Protein AF-A0A7C5QC22-F1 (afdb_monomer)

Solvent-accessible surface area (backbone atoms only — not comparable to full-atom values): 7765 Å² total; per-residue (Å²): 142,78,84,78,89,78,89,78,87,78,92,73,67,95,68,88,80,80,82,93,69,92,70,102,71,79,76,76,69,82,75,69,95,73,79,70,93,63,79,52,69,69,45,49,76,71,70,34,54,69,67,58,41,48,46,23,47,76,54,73,39,55,72,68,59,42,50,48,27,42,76,46,73,38,53,43,71,57,42,39,56,30,44,76,70,74,44,52,45,68,58,52,34,43,29,39,74,44,70,42,78,44,52,70,59,47,52,55,37,49,76,71,73,50,53,45,79,82,51,60,131

Sequence (121 aa):
MRPMASSLCRFTCLAFLLAAVLAATSLPGPLPAAAEGNVSQAWREAGFDEYDASHWLVAGFDLDTAKAWRAAGFNASAAHLWKKRRFIPQEAKAWVAAGVKSSKKAARLRKKGVTPDRMQP

Secondary structure (DSSP, 8-state):
--------------------------PPS---TT-SS---HHHHHTT--HHHHHHHHHTT--HHHHHHHHHTT--HHHHHHHHTTT--HHHHHHHHHTT---HHHHHHHHHTT--GGGG--

Mean predicted aligned error: 14.18 Å

Foldseek 3Di:
DDDDDDDDDDPDDDDDDDDPDDDPPDPPPDDPPPLPDDLDVVLVVLVHDPVQSNLQVVLPDDSVQCSLLVVLVDGSVLSSQLVVLVDGSVQQSLCVVLVNSHSVVVSVCVVVVHGSVVSDD

Radius of gyration: 27.7 Å; Cα contacts (8 Å, |Δi|>4): 74; chains: 1; bounding box: 80×54×55 Å

Structure (mmCIF, N/CA/C/O backbone):
data_AF-A0A7C5QC22-F1
#
_entry.id   AF-A0A7C5QC22-F1
#
loop_
_atom_site.group_PDB
_atom_site.id
_atom_site.type_symbol
_atom_site.label_atom_id
_atom_site.label_alt_id
_atom_site.label_comp_id
_atom_site.label_asym_id
_atom_site.label_entity_id
_atom_site.label_seq_id
_atom_site.pdbx_PDB_ins_code
_atom_site.Cartn_x
_atom_site.Cartn_y
_atom_site.Cartn_z
_atom_site.occupancy
_atom_site.B_iso_or_equiv
_atom_site.auth_seq_id
_atom_site.auth_comp_id
_atom_site.auth_asym_id
_atom_site.auth_atom_id
_atom_site.pdbx_PDB_model_num
ATOM 1 N N . MET A 1 1 ? 62.958 -36.344 -45.859 1.00 38.88 1 MET A N 1
ATOM 2 C CA . MET A 1 1 ? 62.623 -34.907 -45.960 1.00 38.88 1 MET A CA 1
ATOM 3 C C . MET A 1 1 ? 61.699 -34.536 -44.805 1.00 38.88 1 MET A C 1
ATOM 5 O O . MET A 1 1 ? 60.551 -34.954 -44.796 1.00 38.88 1 MET A O 1
ATOM 9 N N . ARG A 1 2 ? 62.236 -33.858 -43.786 1.00 39.59 2 ARG A N 1
ATOM 10 C CA . ARG A 1 2 ? 61.534 -33.303 -42.615 1.00 39.59 2 ARG A CA 1
ATOM 11 C C . ARG A 1 2 ? 62.275 -32.002 -42.246 1.00 39.59 2 ARG A C 1
ATOM 13 O O . ARG A 1 2 ? 63.487 -32.100 -42.066 1.00 39.59 2 ARG A O 1
ATOM 20 N N . PRO A 1 3 ? 61.642 -30.821 -42.180 1.00 45.19 3 PRO A N 1
ATOM 21 C CA . PRO A 1 3 ? 62.289 -29.614 -41.638 1.00 45.19 3 PRO A CA 1
ATOM 22 C C . PRO A 1 3 ? 62.296 -29.697 -40.089 1.00 45.19 3 PRO A C 1
ATOM 24 O O . PRO A 1 3 ? 61.317 -30.175 -39.521 1.00 45.19 3 PRO A O 1
ATOM 27 N N . MET A 1 4 ? 63.418 -29.525 -39.361 1.00 34.72 4 MET A N 1
ATOM 28 C CA . MET A 1 4 ? 64.119 -28.270 -38.973 1.00 34.72 4 MET A CA 1
ATOM 29 C C . MET A 1 4 ? 63.133 -27.270 -38.323 1.00 34.72 4 MET A C 1
ATOM 31 O O . MET A 1 4 ? 62.250 -26.779 -39.013 1.00 34.72 4 MET A O 1
ATOM 35 N N . ALA A 1 5 ? 63.070 -27.168 -36.982 1.00 42.44 5 ALA A N 1
ATOM 36 C CA . ALA A 1 5 ? 63.819 -26.218 -36.120 1.00 42.44 5 ALA A CA 1
ATOM 37 C C . ALA A 1 5 ? 63.432 -24.743 -36.388 1.00 42.44 5 ALA A C 1
ATOM 39 O O . ALA A 1 5 ? 63.365 -24.355 -37.542 1.00 42.44 5 ALA A O 1
ATOM 40 N N . SER A 1 6 ? 63.217 -23.796 -35.471 1.00 39.12 6 SER A N 1
ATOM 41 C CA . SER A 1 6 ? 63.125 -23.651 -34.011 1.00 39.12 6 SER A CA 1
ATOM 42 C C . SER A 1 6 ? 62.783 -22.165 -33.775 1.00 39.12 6 SER A C 1
ATOM 44 O O . SER A 1 6 ? 63.224 -21.333 -34.557 1.00 39.12 6 SER A O 1
ATOM 46 N N . SER A 1 7 ? 62.139 -21.834 -32.650 1.00 42.09 7 SER A N 1
ATOM 47 C CA . SER A 1 7 ? 62.247 -20.545 -31.934 1.00 42.09 7 SER A CA 1
ATOM 48 C C . SER A 1 7 ? 61.788 -19.253 -32.632 1.00 42.09 7 SER A C 1
ATOM 50 O O . SER A 1 7 ? 62.399 -18.799 -33.587 1.00 42.09 7 SER A O 1
ATOM 52 N N . LEU A 1 8 ? 60.803 -18.568 -32.043 1.00 45.09 8 LEU A N 1
ATOM 53 C CA . LEU A 1 8 ? 60.968 -17.182 -31.577 1.00 45.09 8 LEU A CA 1
ATOM 54 C C . LEU A 1 8 ? 59.685 -16.707 -30.889 1.00 45.09 8 LEU A C 1
A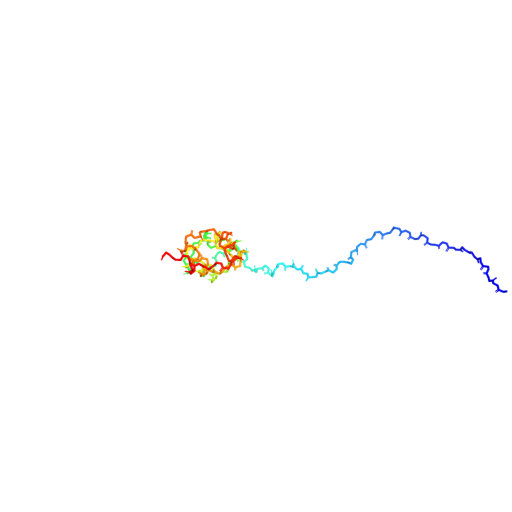TOM 56 O O . LEU A 1 8 ? 58.626 -16.605 -31.497 1.00 45.09 8 LEU A O 1
ATOM 60 N N . CYS A 1 9 ? 59.840 -16.413 -29.598 1.00 42.03 9 CYS A N 1
ATOM 61 C CA . CYS A 1 9 ? 59.239 -15.295 -28.882 1.00 42.03 9 CYS A CA 1
ATOM 62 C C . CYS A 1 9 ? 57.849 -14.826 -29.325 1.00 42.03 9 CYS A C 1
ATOM 64 O O . CYS A 1 9 ? 57.730 -14.118 -30.321 1.00 42.03 9 CYS A O 1
ATOM 66 N N . ARG A 1 10 ? 56.855 -15.040 -28.456 1.00 49.09 10 ARG A N 1
ATOM 67 C CA . ARG A 1 10 ? 55.977 -13.979 -27.922 1.00 49.09 10 ARG A CA 1
ATOM 68 C C . ARG A 1 10 ? 55.132 -14.559 -26.784 1.00 49.09 10 ARG A C 1
ATOM 70 O O . ARG A 1 10 ? 53.934 -14.775 -26.907 1.00 49.09 10 ARG A O 1
ATOM 77 N N . PHE A 1 11 ? 55.785 -14.785 -25.643 1.00 52.03 11 PHE A N 1
ATOM 78 C CA . PHE A 1 11 ? 55.127 -14.621 -24.346 1.00 52.03 11 PHE A CA 1
ATOM 79 C C . PHE A 1 11 ? 54.783 -13.129 -24.222 1.00 52.03 11 PHE A C 1
ATOM 81 O O . PHE A 1 11 ? 55.538 -12.343 -23.658 1.00 52.03 11 PHE A O 1
ATOM 88 N N . THR A 1 12 ? 53.694 -12.701 -24.855 1.00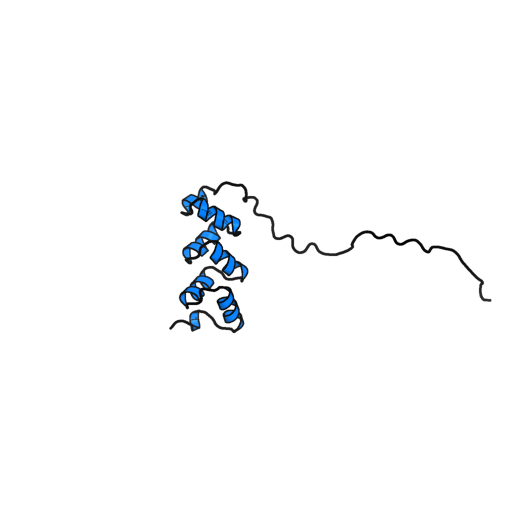 51.38 12 THR A N 1
ATOM 89 C CA . THR A 1 12 ? 53.155 -11.358 -24.655 1.00 51.38 12 THR A CA 1
ATOM 90 C C . THR A 1 12 ? 52.217 -11.410 -23.469 1.00 51.38 12 THR A C 1
ATOM 92 O O . THR A 1 12 ? 51.103 -11.912 -23.565 1.00 51.38 12 THR A O 1
ATOM 95 N N . CYS A 1 13 ? 52.766 -10.928 -22.355 1.00 38.78 13 CYS A N 1
ATOM 96 C CA . CYS A 1 13 ? 52.119 -10.130 -21.329 1.00 38.78 13 CYS A CA 1
ATOM 97 C C . CYS A 1 13 ? 50.648 -10.424 -21.031 1.00 38.78 13 CYS A C 1
ATOM 99 O O . CYS A 1 13 ? 49.750 -10.060 -21.787 1.00 38.78 13 CYS A O 1
ATOM 101 N N . LEU A 1 14 ? 50.430 -10.885 -19.797 1.00 49.41 14 LEU A N 1
ATOM 102 C CA . LEU A 1 14 ? 49.430 -10.298 -18.911 1.00 49.41 14 LEU A CA 1
ATOM 103 C C . LEU A 1 14 ? 49.161 -8.825 -19.264 1.00 49.41 14 LEU A C 1
ATOM 105 O O . LEU A 1 14 ? 49.941 -7.936 -18.933 1.00 49.41 14 LEU A O 1
ATOM 109 N N . ALA A 1 15 ? 48.022 -8.583 -19.891 1.00 52.06 15 ALA A N 1
ATOM 110 C CA . ALA A 1 15 ? 47.316 -7.325 -19.803 1.00 52.06 15 ALA A CA 1
ATOM 111 C C . ALA A 1 15 ? 45.854 -7.690 -19.568 1.00 52.06 15 ALA A C 1
ATOM 113 O O . ALA A 1 15 ? 45.086 -7.976 -20.483 1.00 52.06 15 ALA A O 1
ATOM 114 N N . PHE A 1 16 ? 45.504 -7.729 -18.281 1.00 53.25 16 PHE A N 1
ATOM 115 C CA . PHE A 1 16 ? 44.214 -7.245 -17.820 1.00 53.25 16 PHE A CA 1
ATOM 116 C C . PHE A 1 16 ? 43.762 -6.093 -18.723 1.00 53.25 16 PHE A C 1
ATOM 118 O O . PHE A 1 16 ? 44.534 -5.157 -18.918 1.00 53.25 16 PHE A O 1
ATOM 125 N N . LEU A 1 17 ? 42.533 -6.148 -19.228 1.00 51.47 17 LEU A N 1
ATOM 126 C CA . LEU A 1 17 ? 41.531 -5.110 -18.999 1.00 51.47 17 LEU A CA 1
ATOM 127 C C . LEU A 1 17 ? 40.257 -5.422 -19.800 1.00 51.47 17 LEU A C 1
ATOM 129 O O . LEU A 1 17 ? 40.241 -5.445 -21.024 1.00 51.47 17 LEU A O 1
ATOM 133 N N . LEU A 1 18 ? 39.186 -5.570 -19.019 1.00 50.62 18 LEU A N 1
ATOM 134 C CA . LEU A 1 18 ? 37.813 -5.164 -19.324 1.00 50.62 18 LEU A CA 1
ATOM 135 C C . LEU A 1 18 ? 36.968 -6.039 -20.266 1.00 50.62 18 LEU A C 1
ATOM 137 O O . LEU A 1 18 ? 36.722 -5.739 -21.426 1.00 50.62 18 LEU A O 1
ATOM 141 N N . ALA A 1 19 ? 36.387 -7.060 -19.630 1.00 46.50 19 ALA A N 1
ATOM 142 C CA . ALA A 1 19 ? 34.935 -7.214 -19.495 1.00 46.50 19 ALA A CA 1
ATOM 143 C C . ALA A 1 19 ? 34.096 -7.185 -20.784 1.00 46.50 19 ALA A C 1
ATOM 145 O O . ALA A 1 19 ? 33.322 -6.265 -21.034 1.00 46.50 19 ALA A O 1
ATOM 146 N N . ALA A 1 20 ? 34.114 -8.302 -21.504 1.00 52.44 20 ALA A N 1
ATOM 147 C CA . ALA A 1 20 ? 32.937 -8.745 -22.238 1.00 52.44 20 ALA A CA 1
ATOM 148 C C . ALA A 1 20 ? 31.989 -9.468 -21.262 1.00 52.44 20 ALA A C 1
ATOM 150 O O . ALA A 1 20 ? 32.074 -10.682 -21.090 1.00 52.44 20 ALA A O 1
ATOM 151 N N . VAL A 1 21 ? 31.097 -8.726 -20.597 1.00 56.91 21 VAL A N 1
ATOM 152 C CA . VAL A 1 21 ? 29.910 -9.319 -19.963 1.00 56.91 21 VAL A CA 1
ATOM 153 C C . VAL A 1 21 ? 28.673 -8.634 -20.517 1.00 56.91 21 VAL A C 1
ATOM 155 O O . VAL A 1 21 ? 28.341 -7.495 -20.203 1.00 56.91 21 VAL A O 1
ATOM 158 N N . LEU A 1 22 ? 28.020 -9.390 -21.388 1.00 53.34 22 LEU A N 1
ATOM 159 C CA . LEU A 1 22 ? 26.612 -9.316 -21.731 1.00 53.34 22 LEU A CA 1
ATOM 160 C C . LEU A 1 22 ? 25.755 -8.910 -20.522 1.00 53.34 22 LEU A C 1
ATOM 162 O O . LEU A 1 22 ? 25.752 -9.614 -19.518 1.00 53.34 22 LEU A O 1
ATOM 166 N N . ALA A 1 23 ? 24.988 -7.829 -20.653 1.00 43.31 23 ALA A N 1
ATOM 167 C CA . ALA A 1 23 ? 23.533 -7.827 -20.480 1.00 43.31 23 ALA A CA 1
ATOM 168 C C . ALA A 1 23 ? 23.035 -6.434 -20.084 1.00 43.31 23 ALA A C 1
ATOM 170 O O . ALA A 1 23 ? 23.129 -5.999 -18.938 1.00 43.31 23 ALA A O 1
ATOM 171 N N . ALA A 1 24 ? 22.380 -5.780 -21.037 1.00 51.75 24 ALA A N 1
ATOM 172 C CA . ALA A 1 24 ? 21.378 -4.762 -20.773 1.00 51.75 24 ALA A CA 1
ATOM 173 C C . ALA A 1 24 ? 20.133 -5.397 -20.113 1.00 51.75 24 ALA A C 1
ATOM 175 O O . ALA A 1 24 ? 19.047 -5.410 -20.686 1.00 51.75 24 ALA A O 1
ATOM 176 N N . THR A 1 25 ? 20.274 -5.963 -18.913 1.00 52.16 25 THR A N 1
ATOM 177 C CA . THR A 1 25 ? 19.142 -6.471 -18.132 1.00 52.16 25 THR A CA 1
ATOM 178 C C . THR A 1 25 ? 19.205 -5.924 -16.720 1.00 52.16 25 THR A C 1
ATOM 180 O O . THR A 1 25 ? 20.135 -6.220 -15.976 1.00 52.16 25 THR A O 1
ATOM 183 N N . SER A 1 26 ? 18.156 -5.189 -16.352 1.00 56.91 26 SER A N 1
ATOM 184 C CA . SER A 1 26 ? 17.895 -4.622 -15.028 1.00 56.91 26 SER A CA 1
ATOM 185 C C . SER A 1 26 ? 18.423 -3.206 -14.776 1.00 56.91 26 SER A C 1
ATOM 187 O O . SER A 1 26 ? 18.873 -2.905 -13.671 1.00 56.91 26 SER A O 1
ATOM 189 N N . LEU A 1 27 ? 18.225 -2.287 -15.730 1.00 50.09 27 LEU A N 1
ATOM 190 C CA . LEU A 1 27 ? 17.785 -0.960 -15.294 1.00 50.09 27 LEU A CA 1
ATOM 191 C C . LEU A 1 27 ? 16.362 -1.147 -14.734 1.00 50.09 27 LEU A C 1
ATOM 193 O O . LEU A 1 27 ? 15.485 -1.585 -15.488 1.00 50.09 27 LEU A O 1
ATOM 197 N N . PRO A 1 28 ? 16.095 -0.890 -13.438 1.00 57.19 28 PRO A N 1
ATOM 198 C CA . PRO A 1 28 ? 14.720 -0.653 -13.022 1.00 57.19 28 PRO A CA 1
ATOM 199 C C . PRO A 1 28 ? 14.188 0.483 -13.905 1.00 57.19 28 PRO A C 1
ATOM 201 O O . PRO A 1 28 ? 14.942 1.399 -14.230 1.00 57.19 28 PRO A O 1
ATOM 204 N N . GLY A 1 29 ? 12.948 0.340 -14.385 1.00 55.31 29 GLY A N 1
ATOM 205 C CA . GLY A 1 29 ? 12.355 1.189 -15.423 1.00 55.31 29 GLY A CA 1
ATOM 206 C C . GLY A 1 29 ? 12.533 2.692 -15.179 1.00 55.31 29 GLY A C 1
ATOM 207 O O . GLY A 1 29 ? 12.837 3.075 -14.048 1.00 55.31 29 GLY A O 1
ATOM 208 N N . PRO A 1 30 ? 12.355 3.527 -16.225 1.00 56.81 30 PRO A N 1
ATOM 209 C CA . PRO A 1 30 ? 12.612 4.964 -16.165 1.00 56.81 30 PRO A CA 1
ATOM 210 C C . PRO A 1 30 ? 12.083 5.514 -14.848 1.00 56.81 30 PRO A C 1
ATOM 212 O O . PRO A 1 30 ? 10.895 5.365 -14.551 1.00 56.81 30 PRO A O 1
ATOM 215 N N . LEU A 1 31 ? 12.993 6.053 -14.028 1.00 53.72 31 LEU A N 1
ATOM 216 C CA . LEU A 1 31 ? 12.620 6.760 -12.812 1.00 53.72 31 LEU A CA 1
ATOM 217 C C . LEU A 1 31 ? 11.520 7.737 -13.233 1.00 53.72 31 LEU A C 1
ATOM 219 O O . LEU A 1 31 ? 11.755 8.493 -14.182 1.00 53.72 31 LEU A O 1
ATOM 223 N N . PRO A 1 32 ? 10.310 7.674 -12.644 1.00 56.25 32 PRO A N 1
ATOM 224 C CA . PRO A 1 32 ? 9.268 8.608 -13.016 1.00 56.25 32 PRO A CA 1
ATOM 225 C C . PRO A 1 32 ? 9.863 9.997 -12.824 1.00 56.25 32 PRO A C 1
ATOM 227 O O . PRO A 1 32 ? 10.319 10.330 -11.731 1.00 56.25 32 PRO A O 1
ATOM 230 N N . ALA A 1 33 ? 9.907 10.773 -13.903 1.00 49.69 33 ALA A N 1
ATOM 231 C CA . ALA A 1 33 ? 10.461 12.123 -13.967 1.00 49.69 33 ALA A CA 1
ATOM 232 C C . ALA A 1 33 ? 9.628 13.143 -13.151 1.00 49.69 33 ALA A C 1
ATOM 234 O O . ALA A 1 33 ? 9.480 14.292 -13.538 1.00 49.69 33 ALA A O 1
ATOM 235 N N . ALA A 1 34 ? 9.043 12.706 -12.035 1.00 49.03 34 ALA A N 1
ATOM 236 C CA . ALA A 1 34 ? 8.117 13.424 -11.172 1.00 49.03 34 ALA A CA 1
ATOM 237 C C . ALA A 1 34 ? 8.449 13.218 -9.680 1.00 49.03 34 ALA A C 1
ATOM 239 O O . ALA A 1 34 ? 7.577 13.334 -8.825 1.00 49.03 34 ALA A O 1
ATOM 240 N N . ALA A 1 35 ? 9.701 12.886 -9.349 1.00 49.53 35 ALA A N 1
ATOM 241 C CA . ALA A 1 35 ? 10.184 12.853 -7.965 1.00 49.53 35 ALA A CA 1
ATOM 242 C C . ALA A 1 35 ? 10.681 14.230 -7.474 1.00 49.53 35 ALA A C 1
ATOM 244 O O . ALA A 1 35 ? 11.380 14.313 -6.466 1.00 49.53 35 ALA A O 1
ATOM 245 N N . GLU A 1 36 ? 10.335 15.314 -8.170 1.00 44.53 36 GLU A N 1
ATOM 246 C CA . GLU A 1 36 ? 10.673 16.672 -7.751 1.00 44.53 36 GLU A CA 1
ATOM 247 C C . GLU A 1 36 ? 9.544 17.261 -6.895 1.00 44.53 36 GLU A C 1
ATOM 249 O O . GLU A 1 36 ? 8.589 17.847 -7.391 1.00 44.53 36 GLU A O 1
ATOM 254 N N . GLY A 1 37 ? 9.655 17.046 -5.582 1.00 58.59 37 GLY A N 1
ATOM 255 C CA . GLY A 1 37 ? 9.477 18.070 -4.540 1.00 58.59 37 GLY A CA 1
ATOM 256 C C . GLY A 1 37 ? 8.157 18.837 -4.373 1.00 58.59 37 GLY A C 1
ATOM 257 O O . GLY A 1 37 ? 8.084 19.645 -3.454 1.00 58.59 37 GLY A O 1
ATOM 258 N N . ASN A 1 38 ? 7.117 18.615 -5.174 1.00 57.28 38 ASN A N 1
ATOM 259 C CA . ASN A 1 38 ? 5.797 19.213 -4.971 1.00 57.28 38 ASN A CA 1
ATOM 260 C C . ASN A 1 38 ? 4.732 18.122 -5.078 1.00 57.28 38 ASN A C 1
ATOM 262 O O . ASN A 1 38 ? 4.561 17.497 -6.126 1.00 57.28 38 ASN A O 1
ATOM 266 N N . VAL A 1 39 ? 4.002 17.884 -3.988 1.00 66.62 39 VAL A N 1
ATOM 267 C CA . VAL A 1 39 ? 2.781 17.081 -4.045 1.00 66.62 39 VAL A CA 1
ATOM 268 C C . VAL A 1 39 ? 1.797 17.808 -4.960 1.00 66.62 39 VAL A C 1
ATOM 270 O O . VAL A 1 39 ? 1.195 18.805 -4.564 1.00 66.62 39 VAL A O 1
ATOM 273 N N . SER A 1 40 ? 1.648 17.317 -6.196 1.00 79.00 40 SER A N 1
ATOM 274 C CA . SER A 1 40 ? 0.826 17.985 -7.209 1.00 79.00 40 SER A CA 1
ATOM 275 C C . SER A 1 40 ? -0.602 18.208 -6.703 1.00 79.00 40 SER A C 1
ATOM 277 O O . SER A 1 40 ? -1.139 17.347 -6.000 1.00 79.00 40 SER A O 1
ATOM 279 N N . GLN A 1 41 ? -1.262 19.280 -7.146 1.00 83.94 41 GLN A N 1
ATOM 280 C CA . GLN A 1 41 ? -2.653 19.606 -6.799 1.00 83.94 41 GLN A CA 1
ATOM 281 C C . GLN A 1 41 ? -3.620 18.406 -6.902 1.00 83.94 41 GLN A C 1
ATOM 283 O O . GLN A 1 41 ? -4.481 18.243 -6.040 1.00 83.94 41 GLN A O 1
ATOM 288 N N . ALA A 1 42 ? -3.409 17.502 -7.864 1.00 86.81 42 ALA A N 1
ATOM 289 C CA . ALA A 1 42 ? -4.207 16.287 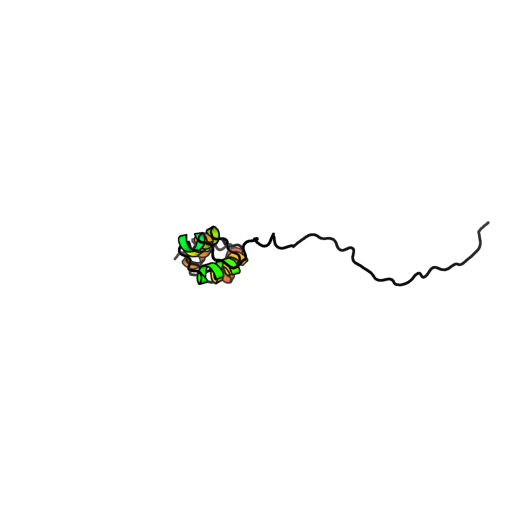-8.038 1.00 86.81 42 ALA A CA 1
ATOM 290 C C . ALA A 1 42 ? -4.221 15.349 -6.807 1.00 86.81 42 ALA A C 1
ATOM 292 O O . ALA A 1 42 ? -5.239 14.723 -6.517 1.00 86.81 42 ALA A O 1
ATOM 293 N N . TRP A 1 43 ? -3.124 15.261 -6.044 1.00 90.19 43 TRP A N 1
ATOM 294 C CA . TRP A 1 43 ? -3.075 14.472 -4.804 1.00 90.19 43 TRP A CA 1
ATOM 295 C C . TRP A 1 43 ? -3.937 15.101 -3.709 1.00 90.19 43 TRP A C 1
ATOM 297 O O . TRP A 1 43 ? -4.669 14.389 -3.018 1.00 90.19 43 TRP A O 1
ATOM 307 N N . ARG A 1 44 ? -3.910 16.435 -3.604 1.00 87.69 44 ARG A N 1
ATOM 308 C CA . ARG A 1 44 ? -4.745 17.187 -2.657 1.00 87.69 44 ARG A CA 1
ATOM 309 C C . ARG A 1 44 ? -6.226 17.051 -2.999 1.00 87.69 44 ARG A C 1
ATOM 311 O O . ARG A 1 44 ? -7.030 16.788 -2.113 1.00 87.69 44 ARG A O 1
ATOM 318 N N . GLU A 1 45 ? -6.577 17.155 -4.279 1.00 88.88 45 GLU A N 1
ATOM 319 C CA . GLU A 1 45 ? -7.947 16.943 -4.774 1.00 88.88 45 GLU A CA 1
ATOM 320 C C . GLU A 1 45 ? -8.434 15.505 -4.551 1.00 88.88 45 GLU A C 1
ATOM 322 O O . GLU A 1 45 ? -9.607 15.274 -4.268 1.00 88.88 45 GLU A O 1
ATOM 327 N N . ALA A 1 46 ? -7.529 14.526 -4.596 1.00 88.56 46 ALA A N 1
ATOM 328 C CA . ALA A 1 46 ? -7.819 13.145 -4.223 1.00 88.56 46 ALA A CA 1
ATOM 329 C C . ALA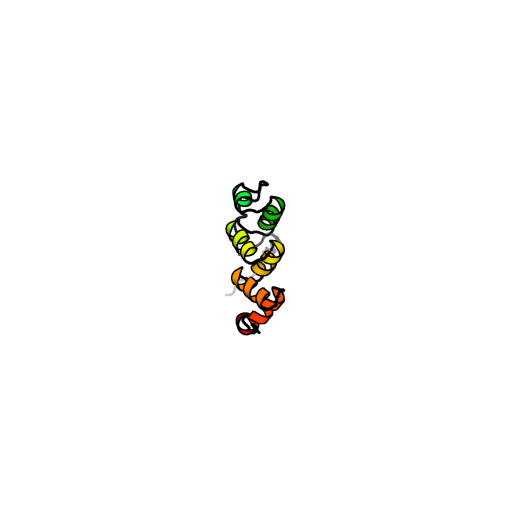 A 1 46 ? -7.881 12.911 -2.698 1.00 88.56 46 ALA A C 1
ATOM 331 O O . ALA A 1 46 ? -8.047 11.770 -2.256 1.00 88.56 46 ALA A O 1
ATOM 332 N N . GLY A 1 47 ? -7.749 13.967 -1.891 1.00 89.62 47 GLY A N 1
ATOM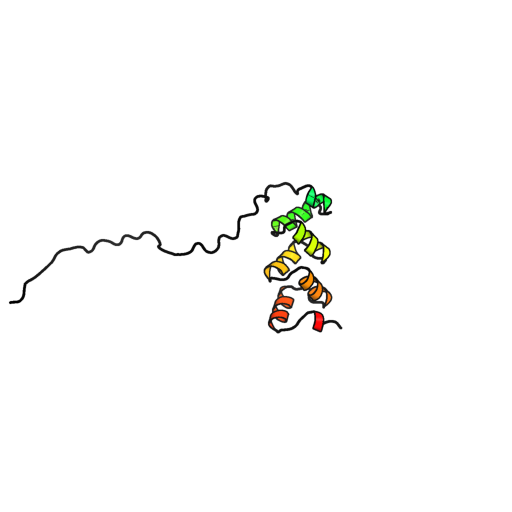 333 C CA . GLY A 1 47 ? -7.865 13.932 -0.436 1.00 89.62 47 GLY A CA 1
ATOM 334 C C . GLY A 1 47 ? -6.636 13.374 0.278 1.00 89.62 47 GLY A C 1
ATOM 335 O O . GLY A 1 47 ? -6.758 12.910 1.416 1.00 89.62 47 GLY A O 1
ATOM 336 N N . PHE A 1 48 ? -5.476 13.324 -0.379 1.00 90.12 48 PHE A N 1
ATOM 337 C CA . PHE A 1 48 ? -4.202 13.050 0.283 1.00 90.12 48 PHE A CA 1
ATOM 338 C C . PHE A 1 48 ? -3.632 14.368 0.796 1.00 90.12 48 PHE A C 1
ATOM 340 O O . PHE A 1 48 ? -3.550 15.350 0.056 1.00 90.12 48 PHE A O 1
ATOM 347 N N . ASP A 1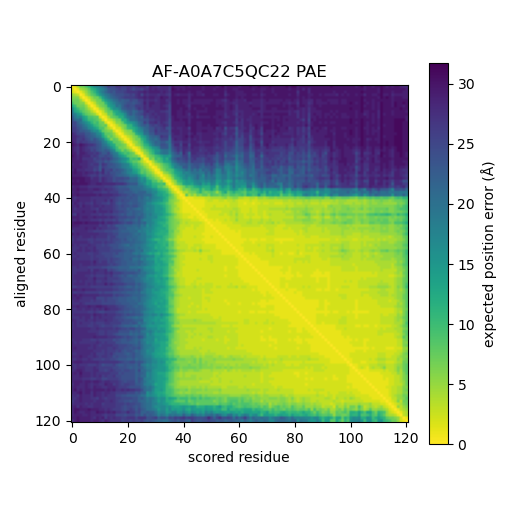 49 ? -3.244 14.391 2.067 1.00 89.19 49 ASP A N 1
ATOM 348 C CA . ASP A 1 49 ? -2.418 15.481 2.566 1.00 89.19 49 ASP A CA 1
ATOM 349 C C . ASP A 1 49 ? -0.991 15.364 2.002 1.00 89.19 49 ASP A C 1
ATOM 351 O O . ASP A 1 49 ? -0.612 14.362 1.388 1.00 89.19 49 ASP A O 1
ATOM 355 N N . GLU A 1 50 ? -0.202 16.421 2.168 1.00 86.75 50 GLU A N 1
ATOM 356 C CA . GLU A 1 50 ? 1.157 16.492 1.630 1.00 86.75 50 GLU A CA 1
ATOM 357 C C . GLU A 1 50 ? 2.079 15.410 2.214 1.00 86.75 50 GLU A C 1
ATOM 359 O O . GLU A 1 50 ? 2.927 14.856 1.511 1.00 86.75 50 GLU A O 1
ATOM 364 N N . TYR A 1 51 ? 1.873 15.053 3.482 1.00 88.62 51 TYR A N 1
ATOM 365 C CA . TYR A 1 51 ? 2.645 14.019 4.154 1.00 88.62 51 TYR A CA 1
ATOM 366 C C . TYR A 1 51 ? 2.303 12.633 3.593 1.00 88.62 51 TYR A C 1
ATOM 368 O O . TYR A 1 51 ? 3.197 11.922 3.136 1.00 88.62 51 TYR A O 1
ATOM 376 N N . ASP A 1 52 ? 1.024 12.259 3.558 1.00 89.25 52 ASP A N 1
ATOM 377 C CA . ASP A 1 52 ? 0.541 10.983 3.028 1.00 89.25 52 ASP A CA 1
ATOM 378 C C . ASP A 1 52 ? 0.930 10.839 1.552 1.00 89.25 52 ASP A C 1
ATOM 380 O O . ASP A 1 52 ? 1.540 9.841 1.171 1.00 89.25 52 ASP A O 1
ATOM 384 N N . ALA A 1 53 ? 0.689 11.859 0.722 1.00 90.50 53 ALA A N 1
ATOM 385 C CA . ALA A 1 53 ? 1.080 11.843 -0.688 1.00 90.50 53 ALA A CA 1
ATOM 386 C C . ALA A 1 53 ? 2.589 11.622 -0.876 1.00 90.50 53 ALA A C 1
ATOM 388 O O . ALA A 1 53 ? 2.986 10.798 -1.702 1.00 90.50 53 ALA A O 1
ATOM 389 N N . SER A 1 54 ? 3.429 12.284 -0.074 1.00 90.00 54 SER A N 1
ATOM 390 C CA . SER A 1 54 ? 4.877 12.050 -0.076 1.00 90.00 54 SER A CA 1
ATOM 391 C C . SER A 1 54 ? 5.216 10.5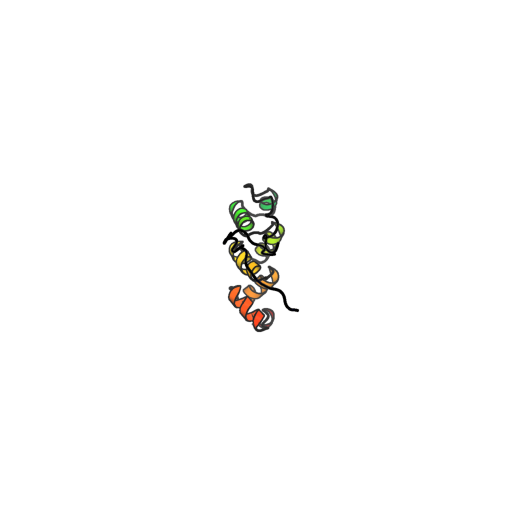91 0.252 1.00 90.00 54 SER A C 1
ATOM 393 O O . SER A 1 54 ? 6.005 9.964 -0.458 1.00 90.00 54 SER A O 1
ATOM 395 N N . HIS A 1 55 ? 4.553 9.984 1.244 1.00 91.81 55 HIS A N 1
ATOM 396 C CA . HIS A 1 55 ? 4.737 8.560 1.558 1.00 91.81 55 HIS A CA 1
ATOM 397 C C . HIS A 1 55 ? 4.359 7.637 0.400 1.00 91.81 55 HIS A C 1
ATOM 399 O O . HIS A 1 55 ? 5.080 6.675 0.127 1.00 91.81 55 HIS A O 1
ATOM 405 N N . TRP A 1 56 ? 3.257 7.908 -0.302 1.00 93.62 56 TRP A N 1
ATOM 406 C CA . TRP A 1 56 ? 2.851 7.121 -1.471 1.00 93.62 56 TRP A CA 1
ATOM 407 C C . TRP A 1 56 ? 3.840 7.257 -2.632 1.00 93.62 56 TRP A C 1
ATOM 409 O O . TRP A 1 56 ? 4.222 6.242 -3.223 1.00 93.62 56 TRP A O 1
ATOM 419 N N . LEU A 1 57 ? 4.308 8.476 -2.906 1.00 90.31 57 LEU A N 1
ATOM 420 C CA . LEU A 1 57 ? 5.308 8.752 -3.937 1.00 90.31 57 LEU A CA 1
ATOM 421 C C . LEU A 1 57 ? 6.635 8.045 -3.633 1.00 90.31 57 LEU A C 1
ATOM 423 O O . LEU A 1 57 ? 7.148 7.313 -4.480 1.00 90.31 57 LEU A O 1
ATOM 427 N N . VAL A 1 58 ? 7.145 8.167 -2.402 1.00 90.56 58 VAL A N 1
ATOM 428 C CA . VAL A 1 58 ? 8.368 7.480 -1.942 1.00 90.56 58 VAL A CA 1
ATOM 429 C C . VAL A 1 58 ? 8.208 5.959 -1.998 1.00 90.56 58 VAL A C 1
ATOM 431 O O . VAL A 1 58 ? 9.140 5.238 -2.356 1.00 90.56 58 VAL A O 1
ATOM 434 N N . ALA A 1 59 ? 7.014 5.445 -1.700 1.00 89.81 59 ALA A N 1
ATOM 435 C CA . ALA A 1 59 ? 6.707 4.023 -1.809 1.00 89.81 59 ALA A CA 1
ATOM 436 C C . ALA A 1 59 ? 6.565 3.524 -3.267 1.00 89.81 59 ALA A C 1
ATOM 438 O O . ALA A 1 59 ? 6.396 2.313 -3.483 1.00 89.81 59 ALA A O 1
ATOM 439 N N . GLY A 1 60 ? 6.679 4.419 -4.256 1.00 90.19 60 GLY A N 1
ATOM 440 C CA . GLY A 1 60 ? 6.650 4.117 -5.686 1.00 90.19 60 GLY A CA 1
ATOM 441 C C . GLY A 1 60 ? 5.236 3.888 -6.217 1.00 90.19 60 GLY A C 1
ATOM 442 O O . GLY A 1 60 ? 5.011 2.961 -7.010 1.00 90.19 60 GLY A O 1
ATOM 443 N N . PHE A 1 61 ? 4.271 4.660 -5.720 1.00 92.00 61 PHE A N 1
ATOM 444 C CA . PHE A 1 61 ? 2.890 4.657 -6.184 1.00 92.00 61 PHE A CA 1
ATOM 445 C C . PHE A 1 61 ? 2.554 5.953 -6.915 1.00 92.00 61 PHE A C 1
ATOM 447 O O . PHE A 1 61 ? 2.831 7.047 -6.435 1.00 92.00 61 PHE A O 1
ATOM 454 N N . ASP A 1 62 ? 1.913 5.803 -8.067 1.00 91.88 62 ASP A N 1
ATOM 455 C CA . ASP A 1 62 ? 1.149 6.858 -8.722 1.00 91.88 62 ASP A CA 1
ATOM 456 C C . ASP A 1 62 ? -0.168 7.129 -7.975 1.00 91.88 62 ASP A C 1
ATOM 458 O O . ASP A 1 62 ? -0.610 6.334 -7.137 1.00 91.88 62 ASP A O 1
ATOM 462 N N . LEU A 1 63 ? -0.799 8.258 -8.303 1.00 89.69 63 LEU A N 1
ATOM 463 C CA . LEU A 1 63 ? -2.027 8.719 -7.663 1.00 89.69 63 LEU A CA 1
ATOM 464 C C . LEU A 1 63 ? -3.171 7.700 -7.776 1.00 89.69 63 LEU A C 1
ATOM 466 O O . LEU A 1 63 ? -3.842 7.418 -6.783 1.00 89.69 63 LEU A O 1
ATOM 470 N N . ASP A 1 64 ? -3.392 7.120 -8.956 1.00 91.88 64 ASP A N 1
ATOM 471 C CA . ASP A 1 64 ? -4.492 6.176 -9.181 1.00 91.88 64 ASP A CA 1
ATOM 47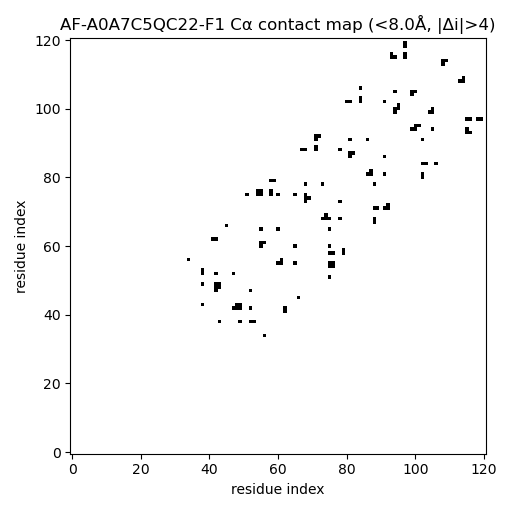2 C C . ASP A 1 64 ? -4.299 4.882 -8.394 1.00 91.88 64 ASP A C 1
ATOM 474 O O . ASP A 1 64 ? -5.214 4.396 -7.716 1.00 91.88 64 ASP A O 1
ATOM 478 N N . THR A 1 65 ? -3.080 4.348 -8.404 1.00 92.56 65 THR A N 1
ATOM 479 C CA . THR A 1 65 ? -2.744 3.157 -7.633 1.00 92.56 65 THR A CA 1
ATOM 480 C C . THR A 1 65 ? -2.838 3.449 -6.135 1.00 92.56 65 THR A C 1
ATOM 482 O O . THR A 1 65 ? -3.417 2.646 -5.401 1.00 92.56 65 THR A O 1
ATOM 485 N N . ALA A 1 66 ? -2.353 4.602 -5.662 1.00 94.25 66 ALA A N 1
ATOM 486 C CA . ALA A 1 66 ? -2.488 5.018 -4.266 1.00 94.25 66 ALA A CA 1
ATOM 487 C C . ALA A 1 66 ? -3.960 5.118 -3.835 1.00 94.25 66 ALA A C 1
ATOM 489 O O . ALA A 1 66 ? -4.331 4.572 -2.794 1.00 94.25 66 ALA A O 1
ATOM 490 N N . LYS A 1 67 ? -4.829 5.714 -4.665 1.00 95.06 67 LYS A N 1
ATOM 491 C CA . LYS A 1 67 ? -6.285 5.753 -4.435 1.00 95.06 67 LYS A CA 1
ATOM 492 C C . LYS A 1 67 ? -6.868 4.352 -4.300 1.00 95.06 67 LYS A C 1
ATOM 494 O O . LYS A 1 67 ? -7.625 4.101 -3.364 1.00 95.06 67 LYS A O 1
ATOM 499 N N . ALA A 1 68 ? -6.490 3.423 -5.177 1.00 95.62 68 ALA A N 1
ATOM 500 C CA . ALA A 1 68 ? -6.980 2.049 -5.122 1.00 95.62 68 ALA A CA 1
ATOM 501 C C . ALA A 1 68 ? -6.555 1.319 -3.833 1.00 95.62 68 ALA A C 1
ATOM 503 O O . ALA A 1 68 ? -7.370 0.635 -3.211 1.00 95.62 68 ALA A O 1
ATOM 504 N N . TRP A 1 69 ? -5.302 1.477 -3.393 1.00 96.50 69 TRP A N 1
ATOM 505 C CA . TRP A 1 69 ? -4.828 0.890 -2.133 1.00 96.50 69 TRP A CA 1
ATOM 506 C C . TRP A 1 69 ? -5.459 1.541 -0.903 1.00 96.50 69 TRP A C 1
ATOM 508 O O . TRP A 1 69 ? -5.844 0.828 0.027 1.00 96.50 69 TRP A O 1
ATOM 518 N N . ARG A 1 70 ? -5.632 2.865 -0.909 1.00 94.94 70 ARG A N 1
ATOM 519 C CA . ARG A 1 70 ? -6.306 3.593 0.170 1.00 94.94 70 ARG A CA 1
ATOM 520 C C . ARG A 1 70 ? -7.780 3.210 0.279 1.00 94.94 70 ARG A C 1
ATOM 522 O O . ARG A 1 70 ? -8.249 2.929 1.376 1.00 94.94 70 ARG A O 1
ATOM 529 N N . ALA A 1 71 ? -8.486 3.088 -0.846 1.00 94.69 71 ALA A N 1
ATOM 530 C CA . ALA A 1 71 ? -9.866 2.593 -0.892 1.00 94.69 71 ALA A CA 1
ATOM 531 C C . ALA A 1 71 ? -9.988 1.133 -0.416 1.00 94.69 71 ALA A C 1
ATOM 533 O O . ALA A 1 71 ? -11.025 0.710 0.099 1.00 94.69 71 ALA A O 1
ATOM 534 N N . ALA A 1 72 ? -8.916 0.352 -0.556 1.00 93.94 72 ALA A N 1
ATOM 535 C CA . ALA A 1 72 ? -8.811 -0.989 0.005 1.00 93.94 72 ALA A CA 1
ATOM 536 C C . ALA A 1 72 ? -8.449 -1.007 1.508 1.00 93.94 72 ALA A C 1
ATOM 538 O O . ALA A 1 72 ? -8.427 -2.083 2.104 1.00 93.94 72 ALA A O 1
ATOM 539 N N . GLY A 1 73 ? -8.218 0.157 2.127 1.00 93.94 73 GLY A N 1
ATOM 540 C CA . GLY A 1 73 ? -7.932 0.317 3.556 1.00 93.94 73 GLY A CA 1
ATOM 541 C C . GLY A 1 73 ? -6.450 0.216 3.926 1.00 93.94 73 GLY A C 1
ATOM 542 O O . GLY A 1 73 ? -6.127 -0.040 5.085 1.00 93.94 73 GLY A O 1
ATOM 543 N N . PHE A 1 74 ? -5.540 0.381 2.963 1.00 95.56 74 PHE A N 1
ATOM 544 C CA . PHE A 1 74 ? -4.096 0.313 3.191 1.00 95.56 74 PHE A CA 1
ATOM 545 C C . PHE A 1 74 ? -3.449 1.698 3.176 1.00 95.56 74 PHE A C 1
ATOM 547 O O . PHE A 1 74 ? -3.842 2.568 2.406 1.00 95.56 74 PHE A O 1
ATOM 554 N N . ASN A 1 75 ? -2.403 1.868 3.987 1.00 94.50 75 ASN A N 1
ATOM 555 C CA . ASN A 1 75 ? -1.468 2.989 3.878 1.00 94.50 75 ASN A CA 1
ATOM 556 C C . ASN A 1 75 ? -0.313 2.654 2.915 1.00 94.50 75 ASN A C 1
ATOM 558 O O . ASN A 1 75 ? -0.139 1.489 2.538 1.00 94.50 75 ASN A O 1
ATOM 562 N N . ALA A 1 76 ? 0.498 3.654 2.559 1.00 93.69 76 ALA A N 1
ATOM 563 C CA . ALA A 1 76 ? 1.606 3.514 1.611 1.00 93.69 76 ALA A CA 1
ATOM 564 C C . ALA A 1 76 ? 2.570 2.370 1.973 1.00 93.69 76 ALA A C 1
ATOM 566 O O . ALA A 1 76 ? 2.892 1.520 1.137 1.00 93.69 76 ALA A O 1
ATOM 567 N N . SER A 1 77 ? 2.973 2.283 3.244 1.00 93.62 77 SER A N 1
ATOM 568 C CA . SER A 1 77 ? 3.887 1.251 3.749 1.00 93.62 77 SER A CA 1
ATOM 569 C C . SER A 1 77 ? 3.309 -0.160 3.623 1.00 93.62 77 SER A C 1
ATOM 571 O O . SER A 1 77 ? 3.978 -1.081 3.145 1.00 93.62 77 SER A O 1
ATOM 573 N N . ALA A 1 78 ? 2.052 -0.354 4.025 1.00 94.56 78 ALA A N 1
ATOM 574 C CA . ALA A 1 78 ? 1.381 -1.639 3.901 1.00 94.56 78 ALA A CA 1
ATOM 575 C C . ALA A 1 78 ? 1.201 -2.004 2.424 1.00 94.56 78 ALA A C 1
ATOM 577 O O . ALA A 1 78 ? 1.605 -3.096 2.016 1.00 94.56 78 ALA A O 1
ATOM 578 N N . ALA A 1 79 ? 0.676 -1.083 1.613 1.00 96.00 79 ALA A N 1
ATOM 579 C CA . ALA A 1 79 ? 0.503 -1.259 0.177 1.00 96.00 79 ALA A CA 1
ATOM 580 C C . ALA A 1 79 ? 1.813 -1.679 -0.500 1.00 96.00 79 ALA A C 1
ATOM 582 O O . ALA A 1 79 ? 1.828 -2.644 -1.264 1.00 96.00 79 ALA A O 1
ATOM 583 N N . HIS A 1 80 ? 2.936 -1.041 -0.156 1.00 95.38 80 HIS A N 1
ATOM 584 C CA . HIS A 1 80 ? 4.257 -1.404 -0.668 1.00 95.38 80 HIS A CA 1
ATOM 585 C C . HIS A 1 80 ? 4.616 -2.866 -0.352 1.00 95.38 80 HIS A C 1
ATOM 587 O O . HIS A 1 80 ? 5.054 -3.616 -1.229 1.00 95.38 80 HIS A O 1
ATOM 593 N N . LEU A 1 81 ? 4.380 -3.326 0.883 1.00 95.38 81 LEU A N 1
ATOM 594 C CA . LEU A 1 81 ? 4.662 -4.708 1.290 1.00 95.38 81 LEU A CA 1
ATOM 595 C C . LEU A 1 81 ? 3.809 -5.747 0.551 1.00 95.38 81 LEU A C 1
ATOM 597 O O . LEU A 1 81 ? 4.294 -6.863 0.306 1.00 95.38 81 LEU A O 1
ATOM 601 N N . TRP A 1 82 ? 2.555 -5.415 0.240 1.00 96.62 82 TRP A N 1
ATOM 602 C CA . TRP A 1 82 ? 1.654 -6.257 -0.550 1.00 96.62 82 TRP A CA 1
ATOM 603 C C . TRP A 1 82 ? 2.039 -6.235 -2.039 1.00 96.62 82 TRP A C 1
ATOM 605 O O . TRP A 1 82 ? 2.250 -7.304 -2.621 1.00 96.62 82 TRP A O 1
ATOM 615 N N . LYS A 1 83 ? 2.270 -5.052 -2.625 1.00 94.44 83 LYS A N 1
ATOM 616 C CA . LYS A 1 83 ? 2.735 -4.864 -4.014 1.00 94.44 83 LYS A CA 1
ATOM 617 C C . LYS A 1 83 ? 4.048 -5.598 -4.285 1.00 94.44 83 LYS A C 1
ATOM 619 O O . LYS A 1 83 ? 4.157 -6.305 -5.287 1.00 94.44 83 LYS A O 1
ATOM 624 N N . LYS A 1 84 ? 5.017 -5.550 -3.359 1.00 94.81 84 LYS A N 1
ATOM 625 C CA . LYS A 1 84 ? 6.299 -6.284 -3.460 1.00 94.81 84 LYS A CA 1
ATOM 626 C C . LYS A 1 84 ? 6.116 -7.799 -3.618 1.00 94.81 84 LYS A C 1
ATOM 628 O O . LYS A 1 84 ? 6.972 -8.475 -4.179 1.00 94.81 84 LYS A O 1
ATOM 633 N N . ARG A 1 85 ? 4.994 -8.347 -3.146 1.00 95.00 85 ARG A N 1
ATOM 634 C CA . ARG A 1 85 ? 4.633 -9.772 -3.263 1.00 95.00 85 ARG A CA 1
ATOM 635 C C . ARG A 1 85 ? 3.668 -10.058 -4.414 1.00 95.00 85 ARG A C 1
ATOM 637 O O . ARG A 1 85 ? 3.145 -11.170 -4.506 1.00 95.00 85 ARG A O 1
ATOM 644 N N . ARG A 1 86 ? 3.488 -9.082 -5.310 1.00 94.75 86 ARG A N 1
ATOM 645 C CA . ARG A 1 86 ? 2.603 -9.158 -6.477 1.00 94.75 86 ARG A CA 1
ATOM 646 C C . ARG A 1 86 ? 1.153 -9.422 -6.065 1.00 94.75 86 ARG A C 1
ATOM 648 O O . ARG A 1 86 ? 0.504 -10.297 -6.626 1.00 94.75 86 ARG A O 1
ATOM 655 N N . PHE A 1 87 ? 0.694 -8.730 -5.026 1.00 94.69 87 PHE A N 1
ATOM 656 C CA . PHE A 1 87 ? -0.730 -8.619 -4.722 1.00 94.69 87 PHE A CA 1
ATOM 657 C C . PHE A 1 87 ? -1.262 -7.306 -5.279 1.00 94.69 87 PHE A C 1
ATOM 659 O O . PHE A 1 87 ? -0.556 -6.295 -5.272 1.00 94.69 87 PHE A O 1
ATOM 666 N N . ILE A 1 88 ? -2.516 -7.336 -5.709 1.00 95.00 88 ILE A N 1
ATOM 667 C CA . ILE A 1 88 ? -3.301 -6.148 -6.053 1.00 95.00 88 ILE A CA 1
ATOM 668 C C . ILE A 1 88 ? -4.150 -5.705 -4.842 1.00 95.00 88 ILE A C 1
ATOM 670 O O . ILE A 1 88 ? -4.374 -6.522 -3.941 1.00 95.00 88 ILE A O 1
ATOM 674 N N . PRO A 1 89 ? -4.652 -4.452 -4.798 1.00 94.75 89 PRO A N 1
ATOM 675 C CA . PRO A 1 89 ? -5.416 -3.936 -3.656 1.00 94.75 89 PRO A CA 1
ATOM 676 C C . PRO A 1 89 ? -6.587 -4.831 -3.231 1.00 94.75 89 PRO A C 1
ATOM 678 O O . PRO A 1 89 ? -6.766 -5.095 -2.044 1.00 94.75 89 PRO A O 1
ATOM 681 N N . GLN A 1 90 ? -7.355 -5.340 -4.201 1.00 94.00 90 GLN A N 1
ATOM 682 C CA . GLN A 1 90 ? -8.540 -6.165 -3.938 1.00 94.00 90 GLN A CA 1
ATOM 683 C C . GLN A 1 90 ? -8.183 -7.520 -3.318 1.00 94.00 90 GLN A C 1
ATOM 685 O O . GLN A 1 90 ? -8.802 -7.940 -2.344 1.00 94.00 90 GLN A O 1
ATOM 690 N N . GLU A 1 91 ? -7.134 -8.178 -3.819 1.00 93.31 91 GLU A N 1
ATOM 691 C CA . GLU A 1 91 ? -6.641 -9.418 -3.217 1.00 93.31 91 GLU A CA 1
ATOM 692 C C . GLU A 1 91 ? -6.155 -9.174 -1.790 1.00 93.31 91 GLU A C 1
ATOM 694 O O . GLU A 1 91 ? -6.520 -9.911 -0.877 1.00 93.31 91 GLU A O 1
ATOM 699 N N . ALA A 1 92 ? -5.345 -8.130 -1.582 1.00 95.50 92 ALA A N 1
ATOM 700 C CA . ALA A 1 92 ? -4.843 -7.782 -0.259 1.00 95.50 92 ALA A CA 1
ATOM 701 C C . ALA A 1 92 ? -5.995 -7.522 0.723 1.00 95.50 92 ALA A C 1
ATOM 703 O O . ALA A 1 92 ? -5.974 -8.039 1.841 1.00 95.50 92 ALA A O 1
ATOM 704 N N . LYS A 1 93 ? -7.030 -6.791 0.288 1.00 95.31 93 LYS A N 1
ATOM 705 C CA . LYS A 1 93 ? -8.250 -6.549 1.066 1.00 95.31 93 LYS A CA 1
ATOM 706 C C . LYS A 1 93 ? -8.944 -7.854 1.448 1.00 95.31 93 LYS A C 1
ATOM 708 O O . LYS A 1 93 ? -9.275 -8.029 2.616 1.00 95.31 93 LYS A O 1
ATOM 713 N N . ALA A 1 94 ? -9.110 -8.784 0.507 1.00 94.00 94 ALA A N 1
ATOM 714 C CA . ALA A 1 94 ? -9.726 -10.084 0.775 1.00 94.00 94 ALA A CA 1
ATOM 715 C C . ALA A 1 94 ? -8.932 -10.896 1.813 1.00 94.00 94 ALA A C 1
ATOM 717 O O . ALA A 1 94 ? -9.510 -11.466 2.736 1.00 94.00 94 ALA A O 1
ATOM 718 N N . TRP A 1 95 ? -7.598 -10.898 1.724 1.00 94.50 95 TRP A N 1
ATOM 719 C CA . TRP A 1 95 ? -6.747 -11.542 2.728 1.00 94.50 95 TRP A CA 1
ATOM 720 C C . TRP A 1 95 ? -6.880 -10.905 4.111 1.00 94.50 95 TRP A C 1
ATOM 722 O O . TRP A 1 95 ? -6.962 -11.626 5.104 1.00 94.50 95 TRP A O 1
ATOM 732 N N . VAL A 1 96 ? -6.918 -9.572 4.188 1.00 93.75 96 VAL A N 1
ATOM 733 C CA . VAL A 1 96 ? -7.114 -8.854 5.455 1.00 93.75 96 VAL A CA 1
ATOM 734 C C . VAL A 1 96 ? -8.498 -9.135 6.042 1.00 93.75 96 VAL A C 1
ATOM 736 O O . VAL A 1 96 ? -8.588 -9.364 7.248 1.00 93.75 96 VAL A O 1
ATOM 739 N N . ALA A 1 97 ? -9.542 -9.178 5.210 1.00 92.12 97 ALA A N 1
ATOM 740 C CA . ALA A 1 97 ? -10.905 -9.521 5.616 1.00 92.12 97 ALA A CA 1
ATOM 741 C C . ALA A 1 97 ? -11.004 -10.959 6.152 1.00 92.12 97 ALA A C 1
ATOM 743 O O . ALA A 1 97 ? -11.653 -11.189 7.165 1.00 92.12 97 ALA A O 1
ATOM 744 N N . ALA A 1 98 ? -10.259 -11.900 5.564 1.00 90.81 98 ALA A N 1
ATOM 745 C CA . ALA A 1 98 ? -10.094 -13.267 6.068 1.00 90.81 98 ALA A CA 1
ATOM 746 C C . ALA A 1 98 ? -9.152 -13.373 7.297 1.00 90.81 98 ALA A C 1
ATOM 748 O O . ALA A 1 98 ? -8.667 -14.451 7.640 1.00 90.81 98 ALA A O 1
ATOM 749 N N . GLY A 1 99 ? -8.804 -12.252 7.942 1.00 92.06 99 GLY A N 1
ATOM 750 C CA . GLY A 1 99 ? -7.959 -12.209 9.143 1.00 92.06 99 GLY A CA 1
ATOM 751 C C . GLY A 1 99 ? -6.448 -12.318 8.891 1.00 92.06 99 GLY A C 1
ATOM 752 O O . GLY A 1 99 ? -5.646 -12.316 9.831 1.00 92.06 99 GLY A O 1
ATOM 753 N N . VAL A 1 100 ? -5.998 -12.378 7.636 1.00 93.06 100 VAL A N 1
ATOM 754 C CA . VAL A 1 100 ? -4.577 -12.474 7.269 1.00 93.06 100 VAL A CA 1
ATOM 755 C C . VAL A 1 100 ? -4.008 -11.090 6.957 1.00 93.06 100 VAL A C 1
ATOM 757 O O . VAL A 1 100 ? -3.869 -10.682 5.808 1.00 93.06 100 VAL A O 1
ATOM 760 N N . LYS A 1 101 ? -3.574 -10.379 8.003 1.00 91.81 101 LYS A N 1
ATOM 761 C CA . LYS A 1 101 ? -2.983 -9.029 7.881 1.00 91.81 101 LYS A CA 1
ATOM 762 C C . LYS A 1 101 ? -1.553 -8.997 7.318 1.00 91.81 101 LYS A C 1
ATOM 764 O O . LYS A 1 101 ? -1.069 -7.952 6.898 1.00 91.81 101 LYS A O 1
ATOM 769 N N . SER A 1 102 ? -0.853 -10.135 7.307 1.00 94.12 102 SER A N 1
ATOM 770 C CA . SER A 1 102 ? 0.538 -10.222 6.844 1.00 94.12 102 SER A CA 1
ATOM 771 C C . SER A 1 102 ? 0.618 -10.660 5.384 1.00 94.12 102 SER A C 1
ATOM 773 O O . SER A 1 102 ? 0.331 -11.817 5.065 1.00 94.12 102 SER A O 1
ATOM 775 N N . SER A 1 103 ? 1.144 -9.788 4.5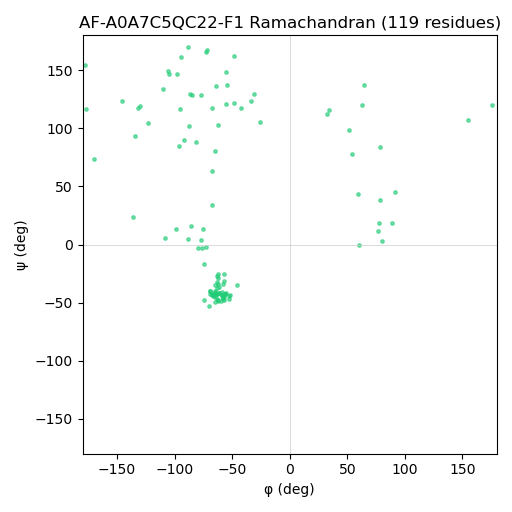21 1.00 93.75 103 SER A N 1
ATOM 776 C CA . SER A 1 103 ? 1.399 -10.099 3.106 1.00 93.75 103 SER A CA 1
ATOM 777 C C . SER A 1 103 ? 2.317 -11.317 2.916 1.00 93.75 103 SER A C 1
ATOM 779 O O . SER A 1 103 ? 2.158 -12.088 1.970 1.00 93.75 103 SER A O 1
ATOM 781 N N . LYS A 1 104 ? 3.251 -11.567 3.849 1.00 95.06 104 LYS A N 1
ATOM 782 C CA . LYS A 1 104 ? 4.103 -12.774 3.856 1.00 95.06 104 LYS A CA 1
ATOM 783 C C . LYS A 1 104 ? 3.293 -14.041 4.142 1.00 95.06 104 LYS A C 1
ATOM 785 O O . LYS A 1 104 ? 3.506 -15.055 3.478 1.00 95.06 104 LYS A O 1
ATOM 790 N N . LYS A 1 105 ? 2.375 -13.995 5.116 1.00 94.50 105 LYS A N 1
ATOM 791 C CA . LYS A 1 105 ? 1.482 -15.124 5.428 1.00 94.50 105 LYS A CA 1
ATOM 792 C C . LYS A 1 105 ? 0.546 -15.403 4.249 1.00 94.50 105 LYS A C 1
ATOM 794 O O . LYS A 1 105 ? 0.462 -16.557 3.839 1.00 94.50 105 LYS A O 1
ATOM 799 N N . ALA A 1 106 ? -0.054 -14.364 3.666 1.00 94.50 106 ALA A N 1
ATOM 800 C CA . ALA A 1 106 ? -0.892 -14.471 2.471 1.00 94.50 106 ALA A CA 1
ATOM 801 C C . ALA A 1 106 ? -0.135 -15.107 1.292 1.00 94.50 106 ALA A C 1
ATOM 803 O O . ALA A 1 106 ? -0.603 -16.082 0.713 1.00 94.50 106 ALA A O 1
ATOM 804 N N . ALA A 1 107 ? 1.091 -14.656 0.995 1.00 94.44 107 ALA A N 1
ATOM 805 C CA . ALA A 1 107 ? 1.917 -15.245 -0.067 1.00 94.44 107 ALA A CA 1
ATOM 806 C C . ALA A 1 107 ? 2.199 -16.741 0.151 1.00 94.44 107 ALA A C 1
ATOM 808 O O . ALA A 1 107 ? 2.150 -17.533 -0.790 1.00 94.44 107 ALA A O 1
ATOM 809 N N . ARG A 1 108 ? 2.475 -17.144 1.398 1.00 94.81 108 ARG A N 1
ATOM 810 C CA . ARG A 1 108 ? 2.697 -18.552 1.752 1.00 94.81 108 ARG A CA 1
ATOM 811 C C . ARG A 1 108 ? 1.437 -19.395 1.559 1.00 94.81 108 ARG A C 1
ATOM 813 O O . ARG A 1 108 ? 1.547 -20.526 1.104 1.00 94.81 108 ARG A O 1
ATOM 820 N N . LEU A 1 109 ? 0.272 -18.864 1.918 1.00 92.81 109 LEU A N 1
ATOM 821 C CA . LEU A 1 109 ? -1.013 -19.545 1.751 1.00 92.81 109 LEU A CA 1
ATOM 822 C C . LEU A 1 109 ? -1.391 -19.665 0.268 1.00 92.81 109 LEU A C 1
ATOM 824 O O . LEU A 1 109 ? -1.714 -20.766 -0.170 1.00 92.81 109 LEU A O 1
ATOM 828 N N . ARG A 1 110 ? -1.190 -18.604 -0.529 1.00 92.75 110 ARG A N 1
ATOM 829 C CA . ARG A 1 110 ? -1.336 -18.641 -1.995 1.00 92.75 110 ARG A CA 1
ATOM 830 C C . ARG A 1 110 ? -0.451 -19.717 -2.629 1.00 92.75 110 ARG A C 1
ATOM 832 O O . ARG A 1 110 ? -0.919 -20.476 -3.467 1.00 92.75 110 ARG A O 1
ATOM 839 N N . LYS A 1 111 ? 0.808 -19.849 -2.182 1.00 92.31 111 LYS A N 1
ATOM 840 C CA . LYS A 1 111 ? 1.724 -20.912 -2.648 1.00 92.31 111 LYS A CA 1
ATOM 841 C C . LYS A 1 111 ? 1.228 -22.328 -2.308 1.00 92.31 111 LYS A C 1
ATOM 843 O O . LYS A 1 111 ? 1.585 -23.270 -3.002 1.00 92.31 111 LYS A O 1
ATOM 848 N N . LYS A 1 112 ? 0.412 -22.481 -1.261 1.00 92.75 112 LYS A N 1
ATOM 849 C CA . LYS A 1 112 ? -0.232 -23.748 -0.875 1.00 92.75 112 LYS A CA 1
ATOM 850 C C . LYS A 1 112 ? -1.589 -23.976 -1.563 1.00 92.75 112 LYS A C 1
ATOM 852 O O . LYS A 1 112 ? -2.267 -24.934 -1.221 1.00 92.75 112 LYS A O 1
ATOM 857 N N . GLY A 1 113 ? -2.007 -23.096 -2.477 1.00 91.50 113 GLY A N 1
ATOM 858 C CA . GLY A 1 113 ? -3.312 -23.182 -3.143 1.00 91.50 113 GLY A CA 1
ATOM 859 C C . GLY A 1 113 ? -4.496 -22.733 -2.281 1.00 91.50 113 GLY A C 1
ATOM 860 O O . GLY A 1 113 ? -5.643 -22.966 -2.650 1.00 91.50 113 GLY A O 1
ATOM 861 N N . VAL A 1 114 ? -4.245 -22.091 -1.136 1.00 90.75 114 VAL A N 1
ATOM 862 C CA . VAL A 1 114 ? -5.308 -21.531 -0.294 1.00 90.75 114 VAL A CA 1
ATOM 863 C C . VAL A 1 114 ? -5.659 -20.136 -0.807 1.00 90.75 114 VAL A C 1
ATOM 865 O O . VAL A 1 114 ? -4.777 -19.287 -0.964 1.00 90.75 114 VAL A O 1
ATOM 868 N N . THR A 1 115 ? -6.946 -19.897 -1.036 1.00 88.50 115 THR A N 1
ATOM 869 C CA . THR A 1 115 ? -7.511 -18.597 -1.412 1.00 88.50 115 THR A CA 1
ATOM 870 C C . THR A 1 115 ? -8.253 -17.980 -0.222 1.00 88.50 115 THR A C 1
ATOM 872 O O . THR A 1 115 ? -8.778 -18.723 0.607 1.00 88.50 115 THR A O 1
ATOM 875 N N . PRO A 1 116 ? -8.301 -16.639 -0.099 1.00 83.44 116 PRO A N 1
ATOM 876 C CA . PRO A 1 116 ? -8.974 -15.967 1.017 1.00 83.44 116 PRO A CA 1
ATOM 877 C C . PRO A 1 116 ? -10.480 -16.256 1.070 1.00 83.44 116 PRO A C 1
ATOM 879 O O . PRO A 1 116 ? -11.041 -16.310 2.156 1.00 83.44 116 PRO A O 1
ATOM 882 N N . ASP A 1 117 ? -11.096 -16.524 -0.080 1.00 80.75 117 ASP A N 1
ATOM 883 C CA . ASP A 1 117 ? -12.491 -16.958 -0.220 1.00 80.75 117 ASP A CA 1
ATOM 884 C C . ASP A 1 117 ? -12.814 -18.221 0.605 1.00 80.75 117 ASP A C 1
ATOM 886 O O . ASP A 1 117 ? -13.794 -18.263 1.336 1.00 80.75 117 ASP A O 1
ATOM 890 N N . ARG A 1 118 ? -11.904 -19.206 0.620 1.00 72.94 118 ARG A N 1
ATOM 891 C CA . ARG A 1 118 ? -12.053 -20.459 1.388 1.00 72.94 118 ARG A CA 1
ATOM 892 C C . ARG A 1 118 ? -11.804 -20.316 2.896 1.00 72.94 118 ARG A C 1
ATOM 894 O O . ARG A 1 118 ? -11.854 -21.314 3.607 1.00 72.94 118 ARG A O 1
ATOM 901 N N . MET A 1 119 ? -11.433 -19.125 3.368 1.00 67.50 119 MET A N 1
ATOM 902 C CA . MET A 1 119 ? -11.151 -18.836 4.782 1.00 67.50 119 MET A CA 1
ATOM 903 C C . MET A 1 119 ? -12.231 -17.969 5.439 1.00 67.50 119 MET A C 1
ATOM 905 O O . MET A 1 119 ? -12.046 -17.558 6.585 1.00 67.50 119 MET A O 1
ATOM 909 N N . GLN A 1 120 ? -13.325 -17.666 4.732 1.00 55.91 120 GLN A N 1
ATOM 910 C CA . GLN A 1 120 ? -14.489 -17.040 5.355 1.00 55.91 120 GLN A CA 1
ATOM 911 C C . GLN A 1 120 ? -15.100 -18.008 6.392 1.00 55.91 120 GLN A C 1
ATOM 913 O O . GLN A 1 120 ? -15.134 -19.211 6.119 1.00 55.91 120 GLN A O 1
ATOM 918 N N . PRO A 1 121 ? -15.478 -17.519 7.589 1.00 53.34 121 PRO A N 1
ATOM 919 C CA . PRO A 1 121 ? -16.109 -18.331 8.629 1.00 53.34 121 PRO A CA 1
ATOM 920 C C . PRO A 1 121 ? -17.501 -18.831 8.232 1.00 53.34 121 PRO A C 1
ATOM 922 O O . PRO A 1 121 ? -18.173 -18.142 7.432 1.00 53.34 121 PRO A O 1
#

pLDDT: mean 77.46, std 20.51, range [34.72, 96.62]